Protein AF-A0A7C5VDE7-F1 (afdb_monomer_lite)

Sequence (131 aa):
GCDRCVVRFSLRAKAVSEVVTVYSRDLVRETGTEVVEPVSGDFPIVKLAPGQAIEMELYVRLGTGKKHAKWIPGIATLYDGPDGSRTLYFESFGFLPPARAVLEAAKIFEKRTGELERVLMEALGDAGKEA

pLDDT: mean 92.94, std 10.54, range [45.31, 98.62]

Structure (mmCIF, N/CA/C/O backbone):
data_AF-A0A7C5VDE7-F1
#
_entry.id   AF-A0A7C5VDE7-F1
#
loop_
_atom_site.group_PDB
_atom_site.id
_atom_site.type_symbol
_atom_site.label_atom_id
_atom_site.label_alt_id
_atom_site.label_comp_id
_atom_site.label_asym_id
_atom_site.label_entity_id
_atom_site.label_seq_id
_atom_site.pdbx_PDB_ins_code
_atom_site.Cartn_x
_atom_site.Cartn_y
_atom_site.Cartn_z
_atom_site.occupancy
_atom_site.B_iso_or_equiv
_atom_site.auth_seq_id
_atom_site.auth_comp_id
_atom_site.auth_asym_id
_atom_site.auth_atom_id
_atom_site.pdbx_PDB_model_num
ATOM 1 N N . GLY A 1 1 ? 3.795 20.786 4.457 1.00 55.28 1 GLY A N 1
ATOM 2 C CA . GLY A 1 1 ? 3.713 19.743 3.410 1.00 55.28 1 GLY A CA 1
ATOM 3 C C . GLY A 1 1 ? 2.867 20.275 2.272 1.00 55.28 1 GLY A C 1
ATOM 4 O O . GLY A 1 1 ? 2.166 21.244 2.497 1.00 55.28 1 GLY A O 1
ATOM 5 N N . CYS A 1 2 ? 2.951 19.709 1.068 1.00 71.50 2 CYS A N 1
ATOM 6 C CA . CYS A 1 2 ? 2.026 20.061 -0.015 1.00 71.50 2 CYS A CA 1
ATOM 7 C C . CYS A 1 2 ? 0.704 19.305 0.179 1.00 71.50 2 CYS A C 1
ATOM 9 O O . CYS A 1 2 ? 0.732 18.091 0.399 1.00 71.50 2 CYS A O 1
ATOM 11 N N . ASP A 1 3 ? -0.426 20.002 0.058 1.00 62.91 3 ASP A N 1
ATOM 12 C CA . ASP A 1 3 ? -1.770 19.460 0.320 1.00 62.91 3 ASP A CA 1
ATOM 13 C C . ASP A 1 3 ? -2.168 18.321 -0.629 1.00 62.91 3 ASP A C 1
ATOM 15 O O . ASP A 1 3 ? -3.024 17.504 -0.305 1.00 62.91 3 ASP A O 1
ATOM 19 N N . ARG A 1 4 ? -1.510 18.209 -1.792 1.00 69.38 4 ARG A N 1
ATOM 20 C CA . ARG A 1 4 ? -1.718 17.098 -2.738 1.00 69.38 4 ARG A CA 1
ATOM 21 C C . ARG A 1 4 ? -0.801 15.898 -2.502 1.00 69.38 4 ARG A C 1
ATOM 23 O O . ARG A 1 4 ? -0.947 14.882 -3.174 1.00 69.38 4 ARG A O 1
ATOM 30 N N . CYS A 1 5 ? 0.176 16.005 -1.604 1.00 82.81 5 CYS A N 1
ATOM 31 C CA . CYS A 1 5 ? 1.203 14.975 -1.421 1.00 82.81 5 CYS A CA 1
ATOM 32 C C . CYS A 1 5 ? 0.899 13.996 -0.284 1.00 82.81 5 CYS A C 1
ATOM 34 O O . CYS A 1 5 ? 1.611 12.996 -0.152 1.00 82.81 5 CYS A O 1
ATOM 36 N N . VAL A 1 6 ? -0.100 14.296 0.551 1.00 91.25 6 VAL A N 1
ATOM 37 C CA . VAL A 1 6 ? -0.413 13.519 1.749 1.00 91.25 6 VAL A CA 1
ATOM 38 C C . VAL A 1 6 ? -1.921 13.364 1.908 1.00 91.25 6 VAL A C 1
ATOM 40 O O . VAL A 1 6 ? -2.661 14.329 1.754 1.00 91.25 6 VAL A O 1
ATOM 43 N N . VAL A 1 7 ? -2.360 12.157 2.257 1.00 94.00 7 VAL A N 1
ATOM 44 C CA . VAL A 1 7 ? -3.710 11.895 2.780 1.00 94.00 7 VAL A CA 1
ATOM 45 C C . VAL A 1 7 ? -3.575 11.668 4.279 1.00 94.00 7 VAL A C 1
ATOM 47 O O . VAL A 1 7 ? -2.724 10.876 4.701 1.00 94.00 7 VAL A O 1
ATOM 50 N N . ARG A 1 8 ? -4.358 12.387 5.086 1.00 95.38 8 ARG A N 1
ATOM 51 C CA . ARG A 1 8 ? -4.308 12.273 6.547 1.00 95.38 8 ARG A CA 1
ATOM 52 C C . ARG A 1 8 ? -5.486 11.449 7.044 1.00 95.38 8 ARG A C 1
ATOM 54 O O . ARG A 1 8 ? -6.621 11.704 6.650 1.00 95.38 8 ARG A O 1
ATOM 61 N N . PHE A 1 9 ? -5.204 10.514 7.942 1.00 97.56 9 PHE A N 1
ATOM 62 C CA . PHE A 1 9 ? -6.216 9.780 8.695 1.00 97.56 9 PHE A CA 1
ATOM 63 C C . PHE A 1 9 ? -6.006 9.971 10.192 1.00 97.56 9 PHE A C 1
ATOM 65 O O . PHE A 1 9 ? -4.879 10.207 10.633 1.00 97.56 9 PHE A O 1
ATOM 72 N N . SER A 1 10 ? -7.068 9.812 10.967 1.00 98.00 10 SER A N 1
ATOM 73 C CA . SER A 1 10 ? -7.010 9.645 12.412 1.00 98.00 10 SER A CA 1
ATOM 74 C C . SER A 1 10 ? -7.608 8.296 12.812 1.00 98.00 10 SER A C 1
ATOM 76 O O . SER A 1 10 ? -8.458 7.739 12.119 1.00 98.00 10 SER A O 1
ATOM 78 N N . LEU A 1 11 ? -7.123 7.741 13.921 1.00 98.25 11 LEU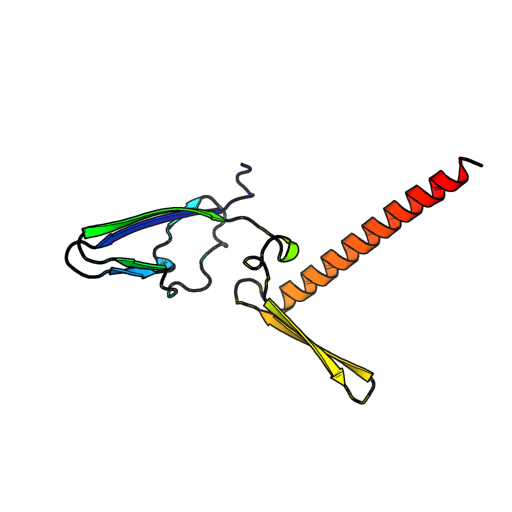 A N 1
ATOM 79 C CA . LEU A 1 11 ? -7.692 6.560 14.563 1.00 98.25 11 LEU A CA 1
ATOM 80 C C . LEU A 1 11 ? -7.862 6.871 16.041 1.00 98.25 11 LEU A C 1
ATOM 82 O O . LEU A 1 11 ? -6.875 7.152 16.723 1.00 98.25 11 LEU A O 1
ATOM 86 N N . ARG A 1 12 ? -9.102 6.825 16.528 1.00 98.25 12 ARG A N 1
ATOM 87 C CA . ARG A 1 12 ? -9.443 7.079 17.931 1.00 98.25 12 ARG A CA 1
ATOM 88 C C . ARG A 1 12 ? -10.412 6.006 18.401 1.00 98.25 12 ARG A C 1
ATOM 90 O O . ARG A 1 12 ? -11.527 5.926 17.897 1.00 98.25 12 ARG A O 1
ATOM 97 N N . ALA A 1 13 ? -10.000 5.197 19.369 1.00 98.06 13 ALA A N 1
ATOM 98 C CA . ALA A 1 13 ? -10.855 4.166 19.948 1.00 98.06 13 ALA A CA 1
ATOM 99 C C . ALA A 1 13 ? -10.531 3.945 21.428 1.00 98.06 13 ALA A C 1
ATOM 101 O O . ALA A 1 13 ? -9.387 4.095 21.859 1.00 98.06 13 ALA A O 1
ATOM 102 N N . LYS A 1 14 ? -11.544 3.570 22.213 1.00 98.19 14 LYS A N 1
ATOM 103 C CA . LYS A 1 14 ? -11.417 3.264 23.641 1.00 98.19 14 LYS A CA 1
ATOM 104 C C . LYS A 1 14 ? -12.311 2.087 24.009 1.00 98.19 14 LYS A C 1
ATOM 106 O O . LYS A 1 14 ? -13.491 2.080 23.673 1.00 98.19 14 LYS A O 1
ATOM 111 N N . ALA A 1 15 ? -11.755 1.130 24.741 1.00 98.38 15 ALA A N 1
ATOM 112 C CA . ALA A 1 15 ? -12.503 0.050 25.366 1.00 98.38 15 ALA A CA 1
ATOM 113 C C . ALA A 1 15 ? -12.950 0.488 26.768 1.00 98.38 15 ALA A C 1
ATOM 115 O O . ALA A 1 15 ? -12.123 0.864 27.600 1.00 98.38 15 ALA A O 1
ATOM 116 N N . VAL A 1 16 ? -14.260 0.474 27.031 1.00 96.06 16 VAL A N 1
ATOM 117 C CA . VAL A 1 16 ? -14.819 0.908 28.324 1.00 96.06 16 VAL A CA 1
ATOM 118 C C . VAL A 1 16 ? -14.984 -0.284 29.263 1.00 96.06 16 VAL A C 1
ATOM 120 O O . VAL A 1 16 ? -14.231 -0.402 30.223 1.00 96.06 16 VAL A O 1
ATOM 123 N N . SER A 1 17 ? -15.931 -1.175 28.972 1.00 95.31 17 SER A N 1
ATOM 124 C CA . SER A 1 17 ? -16.271 -2.333 29.813 1.00 95.31 17 SER A CA 1
ATOM 125 C C . SER A 1 17 ? -15.934 -3.680 29.176 1.00 95.31 17 SER A C 1
ATOM 127 O O . SER A 1 17 ? -15.788 -4.668 29.887 1.00 95.31 17 SER A O 1
ATOM 129 N N . GLU A 1 18 ? -15.786 -3.727 27.853 1.00 97.25 18 GLU A N 1
ATOM 130 C CA . GLU A 1 18 ? -15.540 -4.949 27.087 1.00 97.25 18 GLU A CA 1
ATOM 131 C C . GLU A 1 18 ? -14.297 -4.808 26.210 1.00 97.25 18 GLU A C 1
ATOM 133 O O . GLU A 1 18 ? -13.824 -3.699 25.946 1.00 97.25 18 GLU A O 1
ATOM 138 N N . VAL A 1 19 ? -13.759 -5.944 25.761 1.00 97.94 19 VAL A N 1
ATOM 139 C CA . VAL A 1 19 ? -12.645 -5.959 24.811 1.00 97.94 19 VAL A CA 1
ATOM 140 C C . VAL A 1 19 ? -13.133 -5.450 23.458 1.00 97.94 19 VAL A C 1
ATOM 142 O O . VAL A 1 19 ? -14.069 -6.003 22.885 1.00 97.94 19 VAL A O 1
ATOM 145 N N . VAL A 1 20 ? -12.453 -4.447 22.909 1.00 98.31 20 VAL A N 1
ATOM 146 C CA . VAL A 1 20 ? -12.747 -3.894 21.581 1.00 98.31 20 VAL A CA 1
ATOM 147 C C . VAL A 1 20 ? -11.616 -4.262 20.631 1.00 98.31 20 VAL A C 1
ATOM 149 O O . VAL A 1 20 ? -10.452 -3.984 20.907 1.00 98.31 20 VAL A O 1
ATOM 152 N N . THR A 1 21 ? -11.939 -4.882 19.496 1.00 98.44 21 THR A N 1
ATOM 153 C CA . THR A 1 21 ? -10.979 -5.003 18.389 1.00 98.44 21 THR A CA 1
AT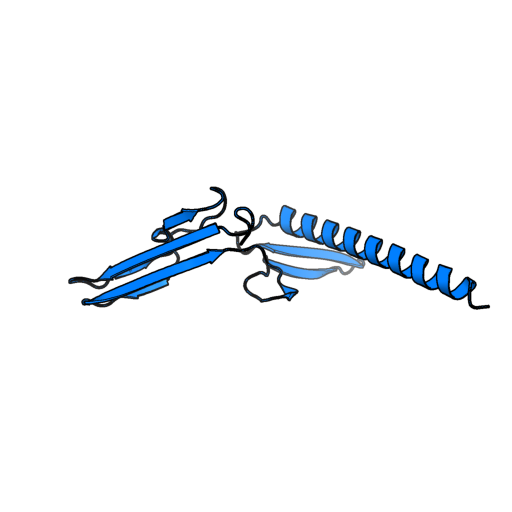OM 154 C C . THR A 1 21 ? -11.177 -3.814 17.464 1.00 98.44 21 THR A C 1
ATOM 156 O O . THR A 1 21 ? -12.267 -3.642 16.929 1.00 98.44 21 THR A O 1
ATOM 159 N N . VAL A 1 22 ? -10.133 -3.007 17.305 1.00 98.38 22 VAL A N 1
ATOM 160 C CA . VAL A 1 22 ? -10.092 -1.870 16.384 1.00 98.38 22 VAL A CA 1
ATOM 161 C C . VAL A 1 22 ? -9.635 -2.380 15.023 1.00 98.38 22 VAL A C 1
ATOM 163 O O . VAL A 1 22 ? -8.643 -3.111 14.939 1.00 98.38 22 VAL A O 1
ATOM 166 N N . TYR A 1 23 ? -10.345 -2.005 13.970 1.00 98.62 23 TYR A N 1
ATOM 167 C CA . TYR A 1 23 ? -10.134 -2.465 12.602 1.00 98.62 23 TYR A CA 1
ATOM 168 C C . TYR A 1 23 ? -9.748 -1.314 11.667 1.00 98.62 23 TYR A C 1
ATOM 170 O O . TYR A 1 23 ? -9.899 -0.139 11.990 1.00 98.62 23 TYR A O 1
ATOM 178 N N . SER A 1 24 ? -9.276 -1.645 10.466 1.00 97.50 24 SER A N 1
ATOM 179 C CA . SER A 1 24 ? -8.956 -0.666 9.421 1.00 97.50 24 SER A CA 1
ATOM 180 C C . SER A 1 24 ? -10.132 0.231 9.031 1.00 97.50 24 SER A C 1
ATOM 182 O O . SER A 1 24 ? -9.900 1.386 8.685 1.00 97.50 24 SER A O 1
ATOM 184 N N . ARG A 1 25 ? -11.378 -0.249 9.129 1.00 97.62 25 ARG A N 1
ATOM 185 C CA . ARG A 1 25 ? -12.590 0.571 8.920 1.00 97.62 25 ARG A CA 1
ATOM 186 C C . ARG A 1 25 ? -12.766 1.718 9.920 1.00 97.62 25 ARG A C 1
ATOM 188 O O . ARG A 1 25 ? -13.508 2.645 9.627 1.00 97.62 25 ARG A O 1
ATOM 195 N N . ASP A 1 26 ? -12.095 1.665 11.070 1.00 97.94 26 ASP A N 1
ATOM 196 C CA . ASP A 1 26 ? -12.195 2.699 12.106 1.00 97.94 26 ASP A CA 1
ATOM 197 C C . ASP A 1 26 ? -11.278 3.906 11.814 1.00 97.94 26 ASP A C 1
ATOM 199 O O . ASP A 1 26 ? -11.287 4.894 12.548 1.00 97.94 26 ASP A O 1
ATOM 203 N N . LEU A 1 27 ? -10.470 3.842 10.745 1.00 97.81 27 LEU A N 1
ATOM 204 C CA . LEU A 1 27 ? -9.671 4.967 10.261 1.00 97.81 27 LEU A CA 1
ATOM 205 C C . LEU A 1 27 ? -10.582 6.043 9.661 1.00 97.81 27 LEU A C 1
ATOM 207 O O . LEU A 1 27 ? -11.251 5.819 8.653 1.00 97.81 27 LEU A O 1
ATOM 211 N N . VAL A 1 28 ? -10.536 7.247 10.225 1.00 97.00 28 VAL A N 1
ATOM 212 C CA . VAL A 1 28 ? -11.293 8.403 9.737 1.00 97.00 28 VAL A CA 1
ATOM 213 C C . VAL A 1 28 ? -10.394 9.249 8.848 1.00 97.00 28 VAL A C 1
ATOM 215 O O . VAL A 1 28 ? -9.316 9.671 9.264 1.00 97.00 28 VAL A O 1
ATOM 218 N N . ARG A 1 29 ? -10.813 9.498 7.603 1.00 96.12 29 ARG A N 1
ATOM 219 C CA . ARG A 1 29 ? -10.096 10.414 6.710 1.00 96.12 29 ARG A CA 1
ATOM 220 C C . ARG A 1 29 ? -10.306 11.848 7.184 1.00 96.12 29 ARG A C 1
ATOM 222 O O . ARG A 1 29 ? -11.431 12.320 7.267 1.00 96.12 29 ARG A O 1
ATOM 229 N N . GLU A 1 30 ? -9.205 12.546 7.408 1.00 95.38 30 GLU A N 1
ATOM 230 C CA . GLU A 1 30 ? -9.196 13.944 7.836 1.00 95.38 30 GLU A CA 1
ATOM 231 C C . GLU A 1 30 ? -9.049 14.893 6.644 1.00 95.38 30 GLU A C 1
ATOM 233 O O . GLU A 1 30 ? -9.721 15.916 6.559 1.00 95.38 30 GLU A O 1
ATOM 238 N N . THR A 1 31 ? -8.130 14.578 5.725 1.00 93.19 31 THR A N 1
ATOM 239 C CA . THR A 1 31 ? -7.833 15.398 4.541 1.00 93.19 31 THR A CA 1
ATOM 240 C C . THR A 1 31 ? -7.305 14.540 3.391 1.00 93.19 31 THR A C 1
ATOM 242 O O . THR A 1 31 ? -6.763 13.454 3.609 1.00 93.19 31 THR A O 1
ATOM 245 N N . GLY A 1 32 ? -7.399 15.052 2.161 1.00 89.19 32 GLY A N 1
ATOM 246 C CA . GLY A 1 32 ? -6.829 14.432 0.963 1.00 89.19 32 GLY A CA 1
ATOM 247 C C . GLY A 1 32 ? -7.883 13.908 -0.012 1.00 89.19 32 GLY A C 1
ATOM 248 O O . GLY A 1 32 ? -9.046 14.288 0.044 1.00 89.19 32 GLY A O 1
ATOM 249 N N . THR A 1 33 ? -7.450 13.063 -0.947 1.00 87.62 33 THR A N 1
ATOM 250 C CA . THR A 1 33 ? -8.311 12.483 -1.992 1.00 87.62 33 THR A CA 1
ATOM 251 C C . THR A 1 33 ? -9.262 11.420 -1.445 1.00 87.62 33 THR A C 1
ATOM 253 O O . THR A 1 33 ? -8.919 10.693 -0.512 1.00 87.62 33 THR A O 1
ATOM 256 N N . GLU A 1 34 ? -10.425 11.276 -2.086 1.00 88.44 34 GLU A N 1
ATOM 257 C CA . GLU A 1 34 ? -11.414 10.263 -1.724 1.00 88.44 34 GLU A CA 1
ATOM 258 C C . GLU A 1 34 ? -11.065 8.839 -2.165 1.00 88.44 34 GLU A C 1
ATOM 260 O O . GLU A 1 34 ? -11.617 7.877 -1.642 1.00 88.44 34 GLU A O 1
ATOM 265 N N . VAL A 1 35 ? -10.100 8.702 -3.076 1.00 89.25 35 VAL A N 1
ATOM 266 C CA . VAL A 1 35 ? -9.719 7.419 -3.691 1.00 89.25 35 VAL A CA 1
ATOM 267 C C . VAL A 1 35 ? -8.772 6.597 -2.804 1.00 89.25 35 VAL A C 1
ATOM 269 O O . VAL A 1 35 ? -8.597 5.402 -3.013 1.00 89.25 35 VAL A O 1
ATOM 272 N N . VAL A 1 36 ? -8.107 7.224 -1.828 1.00 92.19 36 VAL A N 1
ATOM 273 C CA . VAL A 1 36 ? -7.169 6.528 -0.933 1.00 92.19 36 VAL A CA 1
ATOM 274 C C . VAL A 1 36 ? -7.921 6.066 0.302 1.00 92.19 36 VAL A C 1
ATOM 276 O O . VAL A 1 36 ? -8.319 6.894 1.117 1.00 92.19 36 VAL A O 1
ATOM 279 N N . GLU A 1 37 ? -8.080 4.759 0.454 1.00 92.56 37 GLU A N 1
ATOM 280 C CA . GLU A 1 37 ? -8.746 4.104 1.582 1.00 92.56 37 GLU A CA 1
ATOM 281 C C . GLU A 1 37 ? -8.119 2.721 1.850 1.00 92.56 37 GLU A C 1
ATOM 283 O O . GLU A 1 37 ? -7.349 2.226 1.017 1.00 92.56 37 GLU A O 1
ATOM 288 N N . PRO A 1 38 ? -8.373 2.093 3.014 1.00 93.94 38 PRO A N 1
ATOM 289 C CA . PRO A 1 38 ? -7.950 0.718 3.253 1.00 93.94 38 PRO A CA 1
ATOM 290 C C . PRO A 1 38 ? -8.554 -0.234 2.214 1.00 93.94 38 PRO A C 1
ATOM 292 O O . PRO A 1 38 ? -9.751 -0.193 1.962 1.00 93.94 38 PRO A O 1
ATOM 295 N N . VAL A 1 39 ? -7.746 -1.149 1.666 1.00 93.88 39 VAL A N 1
ATOM 296 C CA . VAL A 1 39 ? -8.218 -2.134 0.667 1.00 93.88 39 VAL A CA 1
ATOM 297 C C . VAL A 1 39 ? -9.328 -3.050 1.207 1.00 93.88 39 VAL A C 1
ATOM 299 O O . VAL A 1 39 ? -10.138 -3.569 0.450 1.00 93.88 39 VAL A O 1
ATOM 302 N N . SER A 1 40 ? -9.375 -3.239 2.527 1.00 94.94 40 SER A N 1
ATOM 303 C CA . SER A 1 40 ? -10.497 -3.846 3.236 1.00 94.94 40 SER A CA 1
ATOM 304 C C . SER A 1 40 ? -10.662 -3.174 4.597 1.00 94.94 40 SER A C 1
ATOM 306 O O . SER A 1 40 ? -9.686 -2.729 5.211 1.00 94.94 40 SER A O 1
ATOM 308 N N . GLY A 1 41 ? -11.904 -3.119 5.076 1.00 96.38 41 GLY A N 1
ATOM 309 C CA . GLY A 1 41 ? -12.254 -2.647 6.411 1.00 96.38 41 GLY A CA 1
ATOM 310 C C . GLY A 1 41 ? -12.021 -3.670 7.526 1.00 96.38 41 GLY A C 1
ATOM 311 O O . GLY A 1 41 ? -12.207 -3.321 8.688 1.00 96.38 41 GLY A O 1
ATOM 312 N N . ASP A 1 42 ? -11.631 -4.907 7.201 1.00 97.25 42 ASP A N 1
ATOM 313 C CA . ASP A 1 42 ? -11.594 -6.042 8.137 1.00 97.25 42 ASP A CA 1
ATOM 314 C C . ASP A 1 42 ? -10.207 -6.382 8.688 1.00 97.25 42 ASP A C 1
ATOM 316 O O . ASP A 1 42 ? -10.054 -7.372 9.403 1.00 97.25 42 ASP A O 1
ATOM 320 N N . PHE A 1 43 ? -9.187 -5.566 8.419 1.00 97.12 43 PHE A N 1
ATOM 321 C CA . PHE A 1 43 ? -7.868 -5.797 9.002 1.00 97.12 43 PHE A CA 1
ATOM 322 C C . PHE A 1 43 ? -7.862 -5.383 10.477 1.00 97.12 43 PHE A C 1
ATOM 324 O O . PHE A 1 43 ? -8.058 -4.200 10.764 1.00 97.12 43 PHE A O 1
ATOM 331 N N . PRO A 1 44 ? -7.625 -6.304 11.428 1.00 97.94 44 PRO A N 1
ATOM 332 C CA . PRO A 1 44 ? -7.507 -5.941 12.833 1.00 97.94 44 PRO A CA 1
ATOM 333 C C . PRO A 1 44 ? -6.207 -5.156 13.057 1.00 97.94 44 PRO A C 1
ATOM 335 O O . PRO A 1 44 ? -5.125 -5.616 12.694 1.00 97.94 44 PRO A O 1
ATOM 338 N N . ILE A 1 45 ? -6.311 -3.979 13.672 1.00 97.94 45 ILE A N 1
ATOM 339 C CA . ILE A 1 45 ? -5.169 -3.124 14.024 1.00 97.94 45 ILE A CA 1
ATOM 340 C C . ILE A 1 45 ? -4.679 -3.463 15.433 1.00 97.94 45 ILE A C 1
ATOM 342 O O . ILE A 1 45 ? -3.496 -3.721 15.642 1.00 97.94 45 ILE A O 1
ATOM 346 N N . VAL A 1 46 ? -5.587 -3.451 16.412 1.00 98.31 46 VAL A N 1
ATOM 347 C CA . VAL A 1 46 ? -5.258 -3.685 17.824 1.00 98.31 46 VAL A CA 1
ATOM 348 C C . VAL A 1 46 ? -6.475 -4.203 18.588 1.00 98.31 46 VAL A C 1
ATOM 350 O O . VAL A 1 46 ? -7.610 -3.837 18.288 1.00 98.31 46 VAL A O 1
ATOM 353 N N . LYS A 1 47 ? -6.244 -5.047 19.597 1.00 98.38 47 LYS A N 1
ATOM 354 C CA . LYS A 1 47 ? -7.257 -5.420 20.594 1.00 98.38 47 LYS A CA 1
ATOM 355 C C . LYS A 1 47 ? -7.023 -4.621 21.871 1.00 98.38 47 LYS A C 1
ATOM 357 O O . LYS A 1 47 ? -5.935 -4.683 22.434 1.00 98.38 47 LYS A O 1
ATOM 362 N N . LEU A 1 48 ? -8.041 -3.894 22.311 1.00 98.62 48 LEU A N 1
ATOM 363 C CA . LEU A 1 48 ? -8.031 -3.071 23.514 1.00 98.62 48 LEU A CA 1
ATOM 364 C C . LEU A 1 48 ? -8.802 -3.788 24.623 1.00 98.62 48 LEU A C 1
ATOM 366 O O . LEU A 1 48 ? -9.982 -4.094 24.458 1.00 98.62 48 LEU A O 1
ATOM 370 N N . ALA A 1 49 ? -8.144 -4.049 25.748 1.00 98.56 49 ALA A N 1
ATOM 371 C CA . ALA A 1 49 ? -8.796 -4.496 26.973 1.00 98.56 49 ALA A CA 1
ATOM 372 C C . ALA A 1 49 ? -9.561 -3.334 27.643 1.00 98.56 49 ALA A C 1
ATOM 374 O O . ALA A 1 49 ? -9.229 -2.171 27.393 1.00 98.56 49 ALA A O 1
ATOM 375 N N . PRO A 1 50 ? -10.548 -3.613 28.517 1.00 98.50 50 PRO A N 1
ATOM 376 C CA . PRO A 1 50 ? -11.276 -2.574 29.245 1.00 98.50 50 PRO A CA 1
ATOM 377 C C . PRO A 1 50 ? -10.338 -1.560 29.917 1.00 98.50 50 PRO A C 1
ATOM 379 O O . PRO A 1 50 ? -9.368 -1.931 30.576 1.00 98.50 50 PRO A O 1
ATOM 382 N N . GLY A 1 51 ? -10.611 -0.271 29.718 1.00 98.25 51 GLY A N 1
ATOM 383 C CA . GLY A 1 51 ? -9.786 0.840 30.196 1.00 98.25 51 GLY A CA 1
ATOM 384 C C . GLY A 1 51 ? -8.689 1.303 29.227 1.00 98.25 51 GLY A C 1
ATOM 385 O O . GLY A 1 51 ? -8.155 2.396 29.422 1.00 98.25 51 GLY A O 1
ATOM 386 N N . GLN A 1 52 ? -8.369 0.543 28.173 1.00 98.62 52 GLN A N 1
ATOM 387 C CA . GLN A 1 52 ? -7.358 0.928 27.181 1.00 98.62 52 GLN A CA 1
ATOM 388 C C . GLN A 1 52 ? -7.929 1.819 26.071 1.00 98.62 52 GLN A C 1
ATOM 390 O O . GLN A 1 52 ? -9.096 1.711 25.689 1.00 98.62 52 GLN A O 1
ATOM 395 N N . ALA A 1 53 ? -7.078 2.684 25.520 1.00 98.25 53 ALA A N 1
ATOM 396 C CA . ALA A 1 53 ? -7.406 3.563 24.404 1.00 98.25 53 ALA A CA 1
ATOM 397 C C . ALA A 1 53 ? -6.233 3.681 23.424 1.00 98.25 53 ALA A C 1
ATOM 399 O O . ALA A 1 53 ? -5.076 3.499 23.805 1.00 98.25 53 ALA A O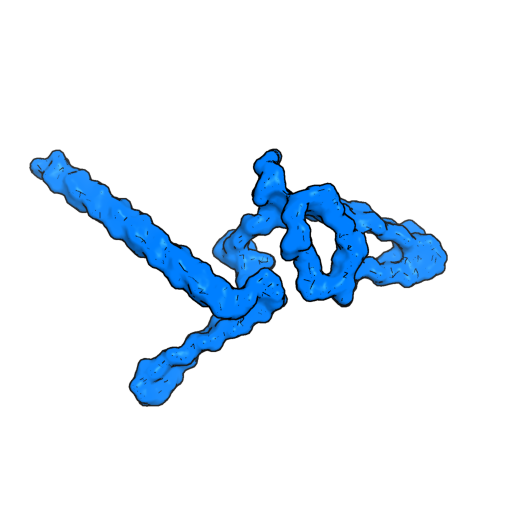 1
ATOM 400 N N . ILE A 1 54 ? -6.548 4.014 22.174 1.00 98.00 54 ILE A N 1
ATOM 401 C CA . ILE A 1 54 ? -5.594 4.346 21.118 1.00 98.00 54 ILE A CA 1
ATOM 402 C C . ILE A 1 54 ? -6.008 5.663 20.458 1.00 98.00 54 ILE A C 1
ATOM 404 O O . ILE A 1 54 ? -7.183 5.874 20.157 1.00 98.00 54 ILE A O 1
ATOM 408 N N . GLU A 1 55 ? -5.030 6.534 20.233 1.00 98.25 55 GLU A N 1
ATOM 409 C CA . GLU A 1 55 ? -5.173 7.769 19.468 1.00 98.25 55 GLU A CA 1
ATOM 410 C C . GLU A 1 55 ? -3.925 7.943 18.601 1.00 98.25 55 GLU A C 1
ATOM 412 O O . GLU A 1 55 ? -2.802 7.930 19.107 1.00 98.25 55 GLU A O 1
ATOM 417 N N . MET A 1 56 ? -4.106 8.052 17.285 1.00 97.38 56 MET A N 1
ATOM 418 C CA . MET A 1 56 ? -3.006 8.308 16.357 1.00 97.38 56 MET A CA 1
ATOM 419 C C . MET A 1 56 ? -3.455 9.080 15.122 1.00 97.38 56 MET A C 1
ATOM 421 O O . MET A 1 56 ? -4.594 8.964 14.672 1.00 97.38 56 MET A O 1
ATOM 425 N N . GLU A 1 57 ? -2.509 9.818 14.545 1.00 97.25 57 GLU A N 1
ATOM 426 C CA . GLU A 1 57 ? -2.626 10.430 13.225 1.00 97.25 57 GLU A CA 1
ATOM 427 C C . GLU A 1 57 ? -1.703 9.721 12.232 1.00 97.25 57 GLU A C 1
ATOM 429 O O . GLU A 1 57 ? -0.538 9.435 12.525 1.00 97.25 57 GLU A O 1
ATOM 434 N N . LEU A 1 58 ? -2.211 9.461 11.032 1.00 95.94 58 LEU A N 1
ATOM 435 C CA . LEU A 1 58 ? -1.491 8.784 9.965 1.00 95.94 58 LEU A 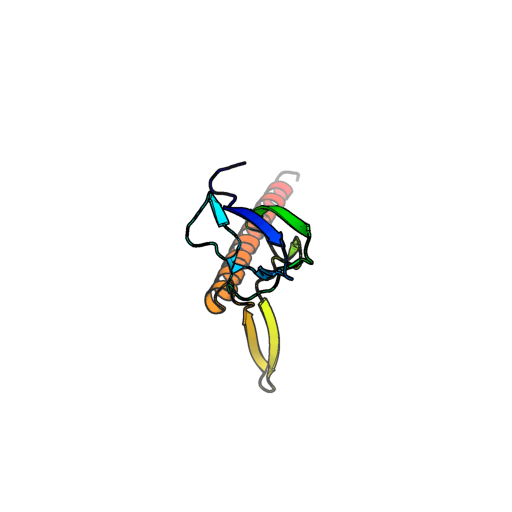CA 1
ATOM 436 C C . LEU A 1 58 ? -1.320 9.726 8.776 1.00 95.94 58 LEU A C 1
ATOM 438 O O . LEU A 1 58 ? -2.275 10.335 8.302 1.00 95.94 58 LEU A O 1
ATOM 442 N N . TYR A 1 59 ? -0.096 9.781 8.253 1.00 94.69 59 TYR A N 1
ATOM 443 C CA . TYR A 1 59 ? 0.277 10.587 7.092 1.00 94.69 59 TYR A CA 1
ATOM 444 C C . TYR A 1 59 ? 0.647 9.653 5.933 1.00 94.69 59 TYR A C 1
ATOM 446 O O . TYR A 1 59 ? 1.749 9.095 5.884 1.00 94.69 59 TYR A O 1
ATOM 454 N N . VAL A 1 60 ? -0.283 9.456 5.000 1.00 94.12 60 VAL A N 1
ATOM 455 C CA . VAL A 1 60 ? -0.136 8.532 3.868 1.00 94.12 60 VAL A CA 1
ATOM 456 C C . VAL A 1 60 ? 0.473 9.266 2.680 1.00 94.12 60 VAL A C 1
ATOM 458 O O . VAL A 1 60 ? -0.027 10.307 2.266 1.00 94.12 60 VAL A O 1
ATOM 461 N N . ARG A 1 61 ? 1.555 8.720 2.116 1.00 93.12 61 ARG A N 1
ATOM 462 C CA . ARG A 1 61 ? 2.288 9.311 0.985 1.00 93.12 61 ARG A CA 1
ATOM 463 C C . ARG A 1 61 ? 2.658 8.261 -0.053 1.00 93.12 61 ARG A C 1
ATOM 465 O O . ARG A 1 61 ? 2.933 7.111 0.303 1.00 93.12 61 ARG A O 1
ATOM 472 N N . LEU A 1 62 ? 2.767 8.695 -1.308 1.00 92.50 62 LEU A N 1
ATOM 473 C CA . LEU A 1 62 ? 3.353 7.883 -2.369 1.00 92.50 62 LEU A CA 1
ATOM 474 C C . LEU A 1 62 ? 4.810 7.540 -2.020 1.00 92.50 62 LEU A C 1
ATOM 476 O O . LEU A 1 62 ? 5.576 8.383 -1.544 1.00 92.50 62 LEU A O 1
ATOM 480 N N . GLY A 1 63 ? 5.190 6.291 -2.258 1.00 93.06 63 GLY A N 1
ATOM 481 C CA . GLY A 1 63 ? 6.543 5.801 -2.044 1.00 93.06 63 GLY A CA 1
ATOM 482 C C . GLY A 1 63 ? 6.914 4.739 -3.066 1.00 93.06 63 GLY A C 1
ATOM 483 O O . GLY A 1 63 ? 6.123 4.400 -3.940 1.00 93.06 63 GLY A O 1
ATOM 484 N N . THR A 1 64 ? 8.139 4.234 -2.966 1.00 94.94 64 THR A N 1
ATOM 485 C CA . THR A 1 64 ? 8.672 3.218 -3.877 1.00 94.94 64 THR A CA 1
ATOM 486 C C . THR A 1 64 ? 9.213 2.036 -3.086 1.00 94.94 64 THR A C 1
ATOM 488 O O . THR A 1 64 ? 9.783 2.219 -2.006 1.00 94.94 64 THR A O 1
ATOM 491 N N . GLY A 1 65 ? 9.087 0.826 -3.640 1.00 94.31 65 GLY A N 1
ATOM 492 C CA . GLY A 1 65 ? 9.614 -0.397 -3.022 1.00 94.31 65 GLY A CA 1
ATOM 493 C C . GLY A 1 65 ? 11.119 -0.334 -2.732 1.00 94.31 65 GLY A C 1
ATOM 494 O O . GLY A 1 65 ? 11.561 -0.833 -1.704 1.00 94.31 65 GLY A O 1
ATOM 495 N N . LYS A 1 66 ? 11.893 0.395 -3.556 1.00 95.31 66 LYS A N 1
ATOM 496 C CA . LYS A 1 66 ? 13.325 0.665 -3.311 1.00 95.31 66 LYS A CA 1
ATOM 497 C C . LYS A 1 66 ? 13.575 1.383 -1.977 1.00 95.31 66 LYS A C 1
ATOM 499 O O . LYS A 1 66 ? 14.632 1.211 -1.384 1.00 95.31 66 LYS A O 1
ATOM 504 N N . LYS A 1 67 ? 12.629 2.209 -1.516 1.00 96.56 67 LYS A N 1
ATOM 505 C CA . LYS A 1 67 ? 12.753 2.960 -0.260 1.00 96.56 67 LYS A CA 1
ATOM 506 C C . LYS A 1 67 ? 12.352 2.131 0.960 1.00 96.56 67 LYS A C 1
ATOM 508 O O . LYS A 1 67 ? 12.930 2.324 2.023 1.00 96.56 67 LYS A O 1
ATOM 513 N N . HIS A 1 68 ? 11.328 1.285 0.843 1.00 97.44 68 HIS A N 1
ATOM 514 C CA . HIS A 1 68 ? 10.867 0.422 1.933 1.00 97.44 68 HIS A CA 1
ATOM 515 C C . HIS A 1 68 ? 9.917 -0.666 1.415 1.00 97.44 68 HIS A C 1
ATOM 517 O O . HIS A 1 68 ? 9.081 -0.393 0.552 1.00 97.44 68 HIS A O 1
ATOM 523 N N . ALA A 1 69 ? 9.956 -1.852 2.033 1.00 96.00 69 ALA A N 1
ATOM 524 C CA . ALA A 1 69 ? 9.145 -3.009 1.640 1.00 96.00 69 ALA A CA 1
ATOM 525 C C . ALA A 1 69 ? 7.627 -2.734 1.620 1.00 96.00 69 ALA A C 1
ATOM 527 O O . ALA A 1 69 ? 6.931 -3.170 0.714 1.00 96.00 69 ALA A O 1
ATOM 528 N N . LYS A 1 70 ? 7.117 -1.918 2.554 1.00 94.88 70 LYS A N 1
ATOM 529 C CA . LYS A 1 70 ? 5.701 -1.479 2.604 1.00 94.88 70 LYS A CA 1
ATOM 530 C C . LYS A 1 70 ? 5.170 -0.765 1.346 1.00 94.88 70 LYS A C 1
ATOM 532 O O . LYS A 1 70 ? 3.972 -0.537 1.254 1.00 94.88 70 LYS A O 1
ATOM 537 N N . TRP A 1 71 ? 6.047 -0.347 0.430 1.00 96.12 71 TRP A N 1
ATOM 538 C CA . TRP A 1 71 ? 5.684 0.287 -0.845 1.00 96.12 71 TRP A CA 1
ATOM 539 C C . TRP A 1 71 ? 5.910 -0.632 -2.060 1.00 96.12 71 TRP A C 1
ATOM 541 O O . TRP A 1 71 ? 5.894 -0.156 -3.195 1.00 96.12 71 TRP A O 1
ATOM 551 N N . ILE A 1 72 ? 6.169 -1.927 -1.855 1.00 95.88 72 ILE A N 1
ATOM 552 C CA . ILE A 1 72 ? 6.241 -2.915 -2.939 1.00 95.88 72 ILE A CA 1
ATOM 553 C C . ILE A 1 72 ? 4.808 -3.260 -3.379 1.00 95.88 72 ILE A C 1
ATOM 555 O O . ILE A 1 72 ? 4.030 -3.676 -2.527 1.00 95.88 72 ILE A O 1
ATOM 559 N N . PRO A 1 73 ? 4.443 -3.107 -4.669 1.00 95.50 73 PRO A N 1
ATOM 560 C CA . PRO A 1 73 ? 3.058 -3.242 -5.135 1.00 95.50 73 PRO A CA 1
ATOM 561 C C . PRO A 1 73 ? 2.547 -4.685 -5.254 1.00 95.50 73 PRO A C 1
ATOM 563 O O . PRO A 1 73 ? 1.345 -4.896 -5.409 1.00 95.50 73 PRO A O 1
ATOM 566 N N . GLY A 1 74 ? 3.442 -5.669 -5.227 1.00 95.75 74 GLY A N 1
ATOM 567 C CA . GLY A 1 74 ? 3.108 -7.065 -5.464 1.00 95.75 74 GLY A CA 1
ATOM 568 C C . GLY A 1 74 ? 4.345 -7.944 -5.602 1.00 95.75 74 GLY A C 1
ATOM 569 O O . GLY A 1 74 ? 5.473 -7.483 -5.401 1.00 95.75 74 GLY A O 1
ATOM 570 N N . ILE A 1 75 ? 4.124 -9.201 -5.969 1.00 96.56 75 ILE A N 1
ATOM 571 C CA . ILE A 1 75 ? 5.165 -10.204 -6.207 1.00 96.56 75 ILE A CA 1
ATOM 572 C C . ILE A 1 75 ? 5.239 -10.474 -7.707 1.00 96.56 75 ILE A C 1
ATOM 574 O O . ILE A 1 75 ? 4.219 -10.538 -8.391 1.00 96.56 75 ILE A O 1
ATOM 578 N N . ALA A 1 76 ? 6.459 -10.620 -8.218 1.00 95.69 76 ALA A N 1
ATOM 579 C CA . ALA A 1 76 ? 6.717 -10.945 -9.611 1.00 95.69 76 ALA A CA 1
ATOM 580 C C . ALA A 1 76 ? 7.603 -12.189 -9.703 1.00 95.69 76 ALA A C 1
ATOM 582 O O . ALA A 1 76 ? 8.563 -12.330 -8.943 1.00 95.69 76 ALA A O 1
ATOM 583 N N . THR A 1 77 ? 7.309 -13.084 -10.640 1.00 96.81 77 THR A N 1
ATOM 584 C CA . THR A 1 77 ? 8.119 -14.280 -10.904 1.00 96.81 77 THR A CA 1
ATOM 585 C C . THR A 1 77 ? 8.220 -14.508 -12.404 1.00 96.81 77 THR A C 1
ATOM 587 O O . THR A 1 77 ? 7.225 -14.415 -13.120 1.00 96.81 77 THR A O 1
ATOM 590 N N . LEU A 1 78 ? 9.432 -14.778 -12.881 1.00 96.81 78 LEU A N 1
ATOM 591 C CA . LEU A 1 78 ? 9.725 -15.039 -14.284 1.00 96.81 78 LEU A CA 1
ATOM 592 C C . LEU A 1 78 ? 10.024 -16.528 -14.458 1.00 96.81 78 LEU A C 1
ATOM 594 O O . LEU A 1 78 ? 10.852 -17.070 -13.729 1.00 96.81 78 LEU A O 1
ATOM 598 N N . TYR A 1 79 ? 9.360 -17.162 -15.418 1.00 96.75 79 TYR A N 1
ATOM 599 C CA . TYR A 1 79 ? 9.581 -18.560 -15.777 1.00 96.75 79 TYR A CA 1
ATOM 600 C C . TYR A 1 79 ? 10.146 -18.643 -17.187 1.00 96.75 79 TYR A C 1
ATOM 602 O O . TYR A 1 79 ? 9.613 -18.003 -18.097 1.00 96.75 79 TYR A O 1
ATOM 610 N N . ASP A 1 80 ? 11.182 -19.457 -17.361 1.00 97.44 80 ASP A N 1
ATOM 611 C CA . ASP A 1 80 ? 11.724 -19.811 -18.669 1.00 97.44 80 ASP A CA 1
ATOM 612 C C . ASP A 1 80 ? 11.051 -21.100 -19.172 1.00 97.44 80 ASP A C 1
ATOM 614 O O . ASP A 1 80 ? 10.989 -22.112 -18.470 1.00 97.44 80 ASP A O 1
ATOM 618 N N . GLY A 1 81 ? 10.510 -21.041 -20.386 1.00 95.25 81 GLY A N 1
ATOM 619 C CA . GLY A 1 81 ? 9.915 -22.167 -21.093 1.00 95.25 81 GLY A CA 1
ATOM 620 C C . GLY A 1 81 ? 10.960 -22.982 -21.866 1.00 95.25 81 GLY A C 1
ATOM 621 O O . GLY A 1 81 ? 12.019 -22.462 -22.229 1.00 95.25 81 GLY A O 1
ATOM 622 N N . PRO A 1 82 ? 10.676 -24.263 -22.159 1.00 93.62 82 PRO A N 1
ATOM 623 C CA . PRO A 1 82 ? 11.605 -25.154 -22.863 1.00 93.62 82 PRO A CA 1
ATOM 624 C C . PRO A 1 82 ? 11.885 -24.738 -24.318 1.00 93.62 82 PRO A C 1
ATOM 626 O O . PRO A 1 82 ? 12.877 -25.162 -24.902 1.00 93.62 82 PRO A O 1
ATOM 629 N N . ASP A 1 83 ? 11.029 -23.903 -24.900 1.00 95.69 83 ASP A N 1
ATOM 630 C CA . ASP A 1 83 ? 11.136 -23.317 -26.239 1.00 95.69 83 ASP A CA 1
ATOM 631 C C . ASP A 1 83 ? 11.866 -21.958 -26.254 1.00 95.69 83 ASP A C 1
ATOM 633 O O . ASP A 1 83 ? 11.924 -21.292 -27.287 1.00 95.69 83 ASP A O 1
ATOM 637 N N . GLY A 1 84 ? 12.408 -21.521 -25.113 1.00 94.75 84 GLY A N 1
ATOM 638 C CA . GLY A 1 84 ? 13.006 -20.195 -24.949 1.00 94.75 84 GLY A CA 1
ATOM 639 C C . GLY A 1 84 ? 11.985 -19.079 -24.705 1.00 94.75 84 GLY A C 1
ATOM 640 O O . GLY A 1 84 ? 12.376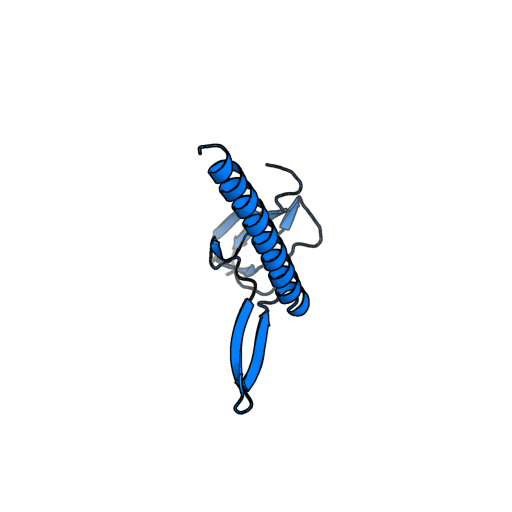 -17.913 -24.604 1.00 94.75 84 GLY A O 1
ATOM 641 N N . SER A 1 85 ? 10.692 -19.406 -24.585 1.00 96.50 85 SER A N 1
ATOM 642 C CA . SER A 1 85 ? 9.679 -18.444 -24.151 1.00 96.50 85 SER A CA 1
ATOM 643 C C . SER A 1 85 ? 9.911 -18.014 -22.701 1.00 96.50 85 SER A C 1
ATOM 645 O O . SER A 1 85 ? 10.528 -18.720 -21.905 1.00 96.50 85 SER A O 1
ATOM 647 N N . ARG A 1 86 ? 9.416 -16.827 -22.336 1.00 97.06 86 ARG A N 1
ATOM 648 C CA . ARG A 1 86 ? 9.453 -16.327 -20.958 1.00 97.06 86 ARG A CA 1
ATOM 649 C C . ARG A 1 86 ? 8.077 -15.868 -20.529 1.00 97.06 86 ARG A C 1
ATOM 651 O O . ARG A 1 86 ? 7.454 -15.066 -21.221 1.00 97.06 86 ARG A O 1
ATOM 658 N N . THR A 1 87 ? 7.633 -16.333 -19.368 1.00 96.44 87 THR A N 1
ATOM 659 C CA . THR A 1 87 ? 6.342 -15.947 -18.790 1.00 96.44 87 THR A CA 1
ATOM 660 C C . THR A 1 87 ? 6.559 -15.186 -17.491 1.00 96.44 87 THR A C 1
ATOM 662 O O . THR A 1 87 ? 7.125 -15.720 -16.539 1.00 96.44 87 THR A O 1
ATOM 665 N N . LEU A 1 88 ? 6.101 -13.934 -17.449 1.00 96.06 88 LEU A N 1
ATOM 666 C CA . LEU A 1 88 ? 6.073 -13.123 -16.235 1.00 96.06 88 LEU A CA 1
ATOM 667 C C . LEU A 1 88 ? 4.717 -13.283 -15.544 1.00 96.06 88 LEU A C 1
ATOM 669 O O . LEU A 1 88 ? 3.690 -12.892 -16.096 1.00 96.06 88 LEU A O 1
ATOM 673 N N . TYR A 1 89 ? 4.733 -13.784 -14.314 1.00 96.81 89 TYR A N 1
ATOM 674 C CA . TYR A 1 89 ? 3.585 -13.754 -13.415 1.00 96.81 89 TYR A CA 1
ATOM 675 C C . TYR A 1 89 ? 3.727 -12.572 -12.466 1.00 96.81 89 TYR A C 1
ATOM 677 O O . TYR A 1 89 ? 4.791 -12.363 -11.880 1.00 96.81 89 TYR A O 1
ATOM 685 N N . PHE A 1 90 ? 2.653 -11.801 -12.320 1.00 97.00 90 PHE A N 1
ATOM 686 C CA . PHE A 1 90 ? 2.578 -10.692 -11.378 1.00 97.00 90 PHE A CA 1
ATOM 687 C C . PHE A 1 90 ? 1.303 -10.807 -10.546 1.00 97.00 90 PHE A C 1
ATOM 689 O O . PHE A 1 90 ? 0.200 -10.826 -11.094 1.00 97.00 90 PHE A O 1
ATOM 696 N N . GLU A 1 91 ? 1.460 -10.823 -9.228 1.00 97.19 91 GLU A N 1
ATOM 697 C CA . GLU A 1 91 ? 0.364 -10.835 -8.265 1.00 97.19 91 GLU A CA 1
ATOM 698 C C . GLU A 1 91 ? 0.383 -9.538 -7.455 1.00 97.19 91 GLU A C 1
ATOM 700 O O . GLU A 1 91 ? 1.395 -9.177 -6.854 1.00 97.19 91 GLU A O 1
ATOM 705 N N . SER A 1 92 ? -0.737 -8.815 -7.450 1.00 96.75 92 SER A N 1
ATOM 706 C CA . SER A 1 92 ? -0.881 -7.576 -6.685 1.00 96.75 92 SER A CA 1
ATOM 707 C C . SER A 1 92 ? -1.298 -7.853 -5.245 1.00 96.75 92 SER A C 1
ATOM 709 O O . SER A 1 92 ? -2.125 -8.723 -4.996 1.00 96.75 92 SER A O 1
ATOM 711 N N . PHE A 1 93 ? -0.841 -7.016 -4.310 1.00 94.38 93 PHE A N 1
ATOM 712 C CA . PHE A 1 93 ? -1.352 -7.002 -2.932 1.00 94.38 93 PHE A CA 1
ATOM 713 C C . PHE A 1 93 ? -2.715 -6.302 -2.775 1.00 94.38 93 PHE A C 1
ATOM 715 O O . PHE A 1 93 ? -3.180 -6.085 -1.659 1.00 94.38 93 PHE A O 1
ATOM 722 N N . GLY A 1 94 ? -3.355 -5.912 -3.880 1.00 91.44 94 GLY A N 1
ATOM 723 C CA . GLY A 1 94 ? -4.727 -5.400 -3.919 1.00 91.44 94 GLY A CA 1
ATOM 724 C C . GLY A 1 94 ? -4.848 -3.876 -3.985 1.00 91.44 94 GLY A C 1
ATOM 725 O O . GLY A 1 94 ? -5.852 -3.372 -4.472 1.00 91.44 94 GLY A O 1
ATOM 726 N N . PHE A 1 95 ? -3.820 -3.120 -3.589 1.00 90.62 95 PHE A N 1
ATOM 727 C CA . PHE A 1 95 ? -3.860 -1.648 -3.620 1.00 90.62 95 PHE A CA 1
ATOM 728 C C . PHE A 1 95 ? -3.445 -1.024 -4.967 1.00 90.62 95 PHE A C 1
ATOM 730 O O . PHE A 1 95 ? -3.554 0.188 -5.146 1.00 90.62 95 PHE A O 1
ATOM 737 N N . LEU A 1 96 ? -2.946 -1.821 -5.918 1.00 92.75 96 LEU A N 1
ATOM 738 C CA . LEU A 1 96 ? -2.629 -1.377 -7.278 1.00 92.75 96 LEU A CA 1
ATOM 739 C C . LEU A 1 96 ? -2.988 -2.485 -8.278 1.00 92.75 96 LEU A C 1
ATOM 741 O O . LEU A 1 96 ? -2.417 -3.569 -8.175 1.00 92.75 96 LEU A O 1
ATOM 745 N N . PRO A 1 97 ? -3.877 -2.263 -9.262 1.00 94.62 97 PRO A N 1
ATOM 746 C CA . PRO A 1 97 ? -4.249 -3.311 -10.211 1.00 94.62 97 PRO A CA 1
ATOM 747 C C . PRO A 1 97 ? -3.031 -3.912 -10.948 1.00 94.62 97 PRO A C 1
ATOM 749 O O . PRO A 1 97 ? -2.166 -3.141 -11.377 1.00 94.62 97 PRO A O 1
ATOM 752 N N . PRO A 1 98 ? -2.962 -5.244 -11.164 1.00 96.50 98 PRO A N 1
ATOM 753 C CA . PRO A 1 98 ? -1.814 -5.914 -11.793 1.00 96.50 98 PRO A CA 1
ATOM 754 C C . PRO A 1 98 ? -1.364 -5.289 -13.119 1.00 96.50 98 PRO A C 1
ATOM 756 O O . PRO A 1 98 ? -0.204 -4.912 -13.274 1.00 96.50 98 PRO A O 1
ATOM 759 N N . ALA A 1 99 ? -2.300 -5.086 -14.051 1.00 96.25 99 ALA A N 1
ATOM 760 C CA . ALA A 1 99 ? -2.005 -4.486 -15.352 1.00 96.25 99 ALA A CA 1
ATOM 761 C C . ALA A 1 99 ? -1.436 -3.065 -15.218 1.00 96.25 99 ALA A C 1
ATOM 763 O O . ALA A 1 99 ? -0.508 -2.687 -15.934 1.00 96.25 99 ALA A O 1
ATOM 764 N N . ARG A 1 100 ? -1.949 -2.282 -14.257 1.00 96.06 100 ARG A N 1
ATOM 765 C CA . ARG A 1 100 ? -1.421 -0.947 -13.974 1.00 96.06 100 ARG A CA 1
ATOM 766 C C . ARG A 1 100 ? -0.009 -1.029 -13.402 1.00 96.06 100 ARG A C 1
ATOM 768 O O . ARG A 1 100 ? 0.836 -0.255 -13.832 1.00 96.06 100 ARG A O 1
ATOM 775 N N . ALA A 1 101 ? 0.263 -1.948 -12.478 1.00 95.94 101 ALA A N 1
ATOM 776 C CA . ALA A 1 101 ? 1.591 -2.112 -11.889 1.00 95.94 101 ALA A CA 1
ATOM 777 C C . ALA A 1 101 ? 2.661 -2.406 -12.956 1.00 95.94 101 ALA A C 1
ATOM 779 O O . ALA A 1 101 ? 3.698 -1.741 -12.983 1.00 95.94 101 ALA A O 1
ATOM 780 N N . VAL A 1 102 ? 2.375 -3.332 -13.877 1.00 95.62 102 VAL A N 1
ATOM 781 C CA . VAL A 1 102 ? 3.283 -3.679 -14.984 1.00 95.62 102 VAL A CA 1
ATOM 782 C C . VAL A 1 102 ? 3.460 -2.501 -15.949 1.00 95.62 102 VAL A C 1
ATOM 784 O O . VAL A 1 102 ? 4.586 -2.179 -16.328 1.00 95.62 102 VAL A O 1
ATOM 787 N N . LEU A 1 103 ? 2.374 -1.801 -16.294 1.00 97.38 103 LEU A N 1
ATOM 788 C CA . LEU A 1 103 ? 2.435 -0.622 -17.162 1.00 97.38 103 LEU A CA 1
ATOM 789 C C . LEU A 1 103 ? 3.291 0.502 -16.561 1.00 97.38 103 LEU A C 1
ATOM 791 O O . LEU A 1 103 ? 4.098 1.112 -17.259 1.00 97.38 103 LEU A O 1
ATOM 795 N N . GLU A 1 104 ? 3.133 0.789 -15.269 1.00 96.50 104 GLU A N 1
ATOM 796 C CA . GLU A 1 104 ? 3.935 1.823 -14.611 1.00 96.50 104 GLU A CA 1
ATOM 797 C C . GLU A 1 104 ? 5.404 1.414 -14.491 1.00 96.50 104 GLU A C 1
ATOM 799 O O . GLU A 1 104 ? 6.276 2.269 -14.636 1.00 96.50 104 GLU A O 1
ATOM 804 N N . ALA A 1 105 ? 5.698 0.124 -14.300 1.00 95.81 105 ALA A N 1
ATOM 805 C CA . ALA A 1 105 ? 7.070 -0.375 -14.336 1.00 95.81 105 ALA A CA 1
ATOM 806 C C . ALA A 1 105 ? 7.725 -0.124 -15.706 1.00 95.81 105 ALA A C 1
ATOM 808 O O . ALA A 1 105 ? 8.842 0.394 -15.753 1.00 95.81 105 ALA A O 1
ATOM 809 N N . ALA A 1 106 ? 7.014 -0.401 -16.805 1.00 96.88 106 ALA A N 1
ATOM 810 C CA . ALA A 1 106 ? 7.497 -0.136 -18.161 1.00 96.88 106 ALA A CA 1
ATOM 811 C C . ALA A 1 106 ? 7.761 1.362 -18.402 1.00 96.88 106 ALA A C 1
ATOM 813 O O . ALA A 1 106 ? 8.838 1.726 -18.869 1.00 96.88 106 ALA A O 1
ATOM 814 N N . LYS A 1 107 ? 6.839 2.245 -17.992 1.00 98.00 107 LYS A N 1
ATOM 815 C CA . LYS A 1 107 ? 7.024 3.706 -18.103 1.00 98.00 107 LYS A CA 1
ATOM 816 C C . LYS A 1 107 ? 8.205 4.220 -17.284 1.00 98.00 107 LYS A C 1
ATOM 818 O O . LYS A 1 107 ? 8.929 5.111 -17.720 1.00 98.00 107 LYS A O 1
ATOM 823 N N . ILE A 1 108 ? 8.395 3.690 -16.073 1.00 96.75 108 ILE A N 1
ATOM 824 C CA . ILE A 1 108 ? 9.542 4.050 -15.232 1.00 96.75 108 ILE A CA 1
ATOM 825 C C . ILE A 1 108 ? 10.839 3.602 -15.907 1.00 96.75 108 ILE A C 1
ATOM 827 O O . ILE A 1 108 ? 11.801 4.367 -15.906 1.00 96.75 108 ILE A O 1
ATOM 831 N N . PHE A 1 109 ? 10.866 2.399 -16.482 1.00 96.94 109 PHE A N 1
ATOM 832 C CA . PHE A 1 109 ? 12.021 1.898 -17.219 1.00 96.94 109 PHE A CA 1
ATOM 833 C C . PHE A 1 109 ? 12.347 2.785 -18.427 1.00 96.94 109 PHE A C 1
ATOM 835 O O . PHE A 1 109 ? 13.469 3.272 -18.522 1.00 96.94 109 PHE A O 1
ATOM 842 N N . GLU A 1 110 ? 11.364 3.078 -19.280 1.00 98.25 110 GLU A N 1
ATOM 843 C CA . GLU A 1 110 ? 11.517 3.962 -20.443 1.00 98.25 110 GLU A CA 1
ATOM 844 C C . GLU A 1 110 ? 12.069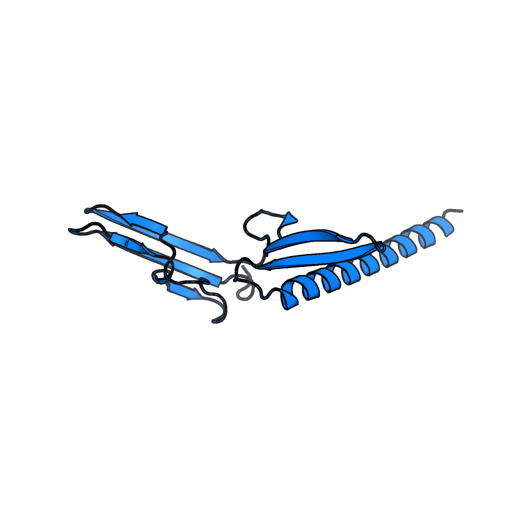 5.337 -20.042 1.00 98.25 110 GLU A C 1
ATOM 846 O O . GLU A 1 110 ? 13.079 5.791 -20.581 1.00 98.25 110 GLU A O 1
ATOM 851 N N . LYS A 1 111 ? 11.477 5.959 -19.014 1.00 97.88 111 LYS A N 1
ATOM 852 C CA . LYS A 1 111 ? 11.947 7.243 -18.484 1.00 97.88 111 LYS A CA 1
ATOM 853 C C . LYS A 1 111 ? 13.402 7.179 -18.013 1.00 97.88 111 LYS A C 1
ATOM 855 O O . LYS A 1 111 ? 14.173 8.090 -18.296 1.00 97.88 111 LYS A O 1
ATOM 860 N N . ARG A 1 112 ? 13.782 6.132 -17.272 1.00 97.38 112 ARG A N 1
ATOM 861 C CA . ARG A 1 112 ? 15.150 5.971 -16.746 1.00 97.38 112 ARG A CA 1
ATOM 862 C C . ARG A 1 112 ? 16.168 5.739 -17.854 1.00 97.38 112 ARG A C 1
ATOM 864 O O . ARG A 1 112 ? 17.264 6.282 -17.770 1.00 97.38 112 ARG A O 1
ATOM 871 N N . THR A 1 113 ? 15.805 4.969 -18.872 1.00 98.19 113 THR A N 1
ATOM 872 C CA . THR A 1 113 ? 16.661 4.730 -20.035 1.00 98.19 113 THR A CA 1
ATOM 873 C C . THR A 1 113 ? 16.864 6.014 -20.837 1.00 98.19 113 THR A C 1
ATOM 875 O O . THR A 1 113 ? 18.003 6.343 -21.149 1.00 98.19 113 THR A O 1
ATOM 878 N N . GLY A 1 114 ? 15.808 6.800 -21.074 1.00 97.81 114 GLY A N 1
ATOM 879 C CA . GLY A 1 114 ? 15.941 8.105 -21.734 1.00 97.81 114 GLY A CA 1
ATOM 880 C C . GLY A 1 114 ? 16.752 9.120 -20.914 1.00 97.81 114 GLY A C 1
ATOM 881 O O . GLY A 1 114 ? 17.565 9.862 -21.460 1.00 97.81 114 GLY A O 1
ATOM 882 N N . GLU A 1 115 ? 16.591 9.130 -19.583 1.00 97.62 115 GLU A N 1
ATOM 883 C CA . GLU A 1 115 ? 17.444 9.926 -18.686 1.00 97.62 115 GLU A CA 1
ATOM 884 C C . GLU A 1 115 ? 18.921 9.518 -18.800 1.00 97.62 115 GLU A C 1
ATOM 886 O O . GLU A 1 115 ? 19.787 10.391 -18.857 1.00 97.62 115 GLU A O 1
ATOM 891 N N . LEU A 1 116 ? 19.205 8.213 -18.847 1.00 97.44 116 LEU A N 1
ATOM 892 C CA . LEU A 1 116 ? 20.559 7.681 -18.991 1.00 97.44 116 LEU A CA 1
ATOM 893 C C . LEU A 1 116 ? 21.180 8.063 -20.339 1.00 97.44 116 LEU A C 1
ATOM 895 O O . LEU A 1 116 ? 22.317 8.525 -20.360 1.00 97.44 116 LEU A O 1
ATOM 899 N N . GLU A 1 117 ? 20.445 7.897 -21.439 1.00 97.12 117 GLU A N 1
ATOM 900 C CA . GLU A 1 117 ? 20.899 8.259 -22.786 1.00 97.12 117 GLU A CA 1
ATOM 901 C C . GLU A 1 117 ? 21.296 9.736 -22.858 1.00 97.12 117 GLU A C 1
ATOM 903 O O . GLU A 1 117 ? 22.398 10.060 -23.299 1.00 97.12 117 GLU A O 1
ATOM 908 N N . ARG A 1 118 ? 20.439 10.625 -22.341 1.00 96.75 118 ARG A N 1
ATOM 909 C CA . ARG A 1 118 ? 20.716 12.065 -22.304 1.00 96.75 118 ARG A CA 1
ATOM 910 C C . ARG A 1 118 ? 22.000 12.379 -21.536 1.00 96.75 118 ARG A C 1
ATOM 912 O O . ARG A 1 118 ? 22.855 13.093 -22.048 1.00 96.75 118 ARG A O 1
ATOM 919 N N . VAL A 1 119 ? 22.143 11.834 -20.326 1.00 97.00 119 VAL A N 1
ATOM 920 C CA . VAL A 1 119 ? 23.329 12.068 -19.482 1.00 97.00 119 VAL A CA 1
ATOM 921 C C . VAL A 1 119 ? 24.595 11.512 -20.140 1.00 97.00 119 VAL A C 1
ATOM 923 O O . VAL A 1 119 ? 25.654 12.130 -20.057 1.00 97.00 119 VAL A O 1
ATOM 926 N N . LEU A 1 120 ? 24.496 10.369 -20.822 1.00 96.31 120 LEU A N 1
ATOM 927 C CA . LEU A 1 120 ? 25.619 9.778 -21.543 1.00 96.31 120 LEU A CA 1
ATOM 928 C C . LEU A 1 120 ? 26.056 10.647 -22.732 1.00 96.31 120 LEU A C 1
ATOM 930 O O . LEU A 1 120 ? 27.252 10.860 -22.916 1.00 96.31 120 LEU A O 1
ATOM 934 N N . MET A 1 121 ? 25.108 11.175 -23.515 1.00 94.62 121 MET A N 1
ATOM 935 C CA . MET A 1 121 ? 25.411 12.079 -24.631 1.00 94.62 121 MET A CA 1
ATOM 936 C C . MET A 1 121 ? 26.051 13.389 -24.161 1.00 94.62 121 MET A C 1
ATOM 938 O O . MET A 1 121 ? 27.008 13.843 -24.783 1.00 94.62 121 MET A O 1
ATOM 942 N N . GLU A 1 122 ? 25.560 13.973 -23.063 1.00 95.44 122 GLU A N 1
ATOM 943 C CA . GLU A 1 122 ? 26.155 15.168 -22.446 1.00 95.44 122 GLU A CA 1
ATOM 944 C C . GLU A 1 122 ? 27.621 14.899 -22.047 1.00 95.44 122 GLU A C 1
ATOM 946 O O . GLU A 1 122 ? 28.518 15.631 -22.461 1.00 95.44 122 GLU A O 1
ATOM 951 N N . ALA A 1 123 ? 27.891 13.788 -21.352 1.00 94.56 123 ALA A N 1
ATOM 952 C CA . ALA A 1 123 ? 29.242 13.436 -20.907 1.00 94.56 123 ALA A CA 1
ATOM 953 C C . ALA A 1 123 ? 30.224 13.156 -22.064 1.00 94.56 123 ALA A C 1
ATOM 955 O O . ALA A 1 123 ? 31.388 13.551 -22.000 1.00 94.56 123 ALA A O 1
ATOM 956 N N . LEU A 1 124 ? 29.774 12.485 -23.131 1.00 93.12 124 LEU A N 1
ATOM 957 C CA . LEU A 1 124 ? 30.606 12.214 -24.312 1.00 93.12 124 LEU A CA 1
ATOM 958 C C . LEU A 1 124 ? 30.829 13.467 -25.170 1.00 93.12 124 LEU A C 1
ATOM 960 O O . LEU A 1 124 ? 31.903 13.636 -25.745 1.00 93.12 124 LEU A O 1
ATOM 964 N N . GLY A 1 125 ? 29.826 14.345 -25.256 1.00 81.12 125 GLY A N 1
ATOM 965 C CA . GLY A 1 125 ? 29.933 15.627 -25.950 1.00 81.12 125 GLY A CA 1
ATOM 966 C C . GLY A 1 125 ? 30.902 16.594 -25.268 1.00 81.12 125 GLY A C 1
ATOM 967 O O . GLY A 1 125 ? 31.578 17.361 -25.955 1.00 81.12 125 GLY A O 1
ATOM 968 N N . ASP A 1 126 ? 31.014 16.530 -23.941 1.00 60.50 126 ASP A N 1
ATOM 969 C CA . ASP A 1 126 ? 31.999 17.302 -23.180 1.00 60.50 126 ASP A CA 1
ATOM 970 C C . ASP A 1 126 ? 33.410 16.691 -23.258 1.00 60.50 126 ASP A C 1
ATOM 972 O O . ASP A 1 126 ? 34.382 17.434 -23.384 1.00 60.50 126 ASP A O 1
ATOM 976 N N . ALA A 1 127 ? 33.538 15.360 -23.347 1.00 57.66 127 ALA A N 1
ATOM 977 C CA . ALA A 1 127 ? 34.827 14.692 -23.577 1.00 57.66 127 ALA A CA 1
ATOM 978 C C . ALA A 1 127 ? 35.497 15.078 -24.916 1.00 57.66 127 ALA A C 1
ATOM 980 O O . ALA A 1 127 ? 36.714 14.986 -25.048 1.00 57.66 127 ALA A O 1
ATOM 981 N N . GLY A 1 128 ? 34.721 15.530 -25.909 1.00 55.00 128 GLY A N 1
ATOM 982 C CA . GLY A 1 128 ? 35.235 16.020 -27.194 1.00 55.00 128 GLY A CA 1
ATOM 983 C C . GLY A 1 128 ? 35.704 17.481 -27.200 1.00 55.00 128 GLY A C 1
ATOM 984 O O . GLY A 1 128 ? 36.233 17.925 -28.216 1.00 55.00 128 GLY A O 1
ATOM 985 N N . LYS A 1 129 ? 35.498 18.241 -26.114 1.00 53.88 129 LYS A N 1
ATOM 986 C CA . LYS A 1 129 ? 35.901 19.659 -25.999 1.00 53.88 129 LYS A CA 1
ATOM 987 C C . LYS A 1 129 ? 37.167 19.878 -25.167 1.00 53.88 129 LYS A C 1
ATOM 989 O O . LYS A 1 129 ? 37.688 20.989 -25.162 1.00 53.88 129 LYS A O 1
ATOM 994 N N . GLU A 1 130 ? 37.642 18.851 -24.466 1.00 51.72 130 GLU A N 1
ATOM 995 C CA . GLU A 1 130 ? 38.881 18.882 -23.673 1.00 51.72 130 GLU A CA 1
ATOM 996 C C . GLU A 1 130 ? 40.110 18.342 -24.440 1.00 51.72 130 GLU A C 1
ATOM 998 O O . GLU A 1 130 ? 41.173 18.173 -23.842 1.00 51.72 130 GLU A O 1
ATOM 1003 N N . ALA A 1 131 ? 39.980 18.091 -25.752 1.00 45.31 131 ALA A N 1
ATOM 1004 C CA . ALA A 1 131 ? 41.058 17.660 -26.651 1.00 45.31 131 ALA A CA 1
ATOM 1005 C C . ALA A 1 131 ? 41.455 18.752 -27.656 1.00 45.31 131 ALA A C 1
ATOM 1007 O O . ALA A 1 131 ? 40.544 19.437 -28.178 1.00 45.31 131 ALA A O 1
#

Secondary structure (DSSP, 8-state):
--TTS-EEEEEEEE-SSS-EEEEGGGPEEEES-TT---S-TT-EEEEEPTT-EEEEEEEE----TTT-GGG--EEEEEEE-TTS-EEEEEEE-SSS-HHHHHHHHHHHHHHHHHHHHHHHHHHHHHHTT--

Radius of gyration: 22.92 Å; chains: 1; bounding box: 57×45×57 Å

Foldseek 3Di:
DDQAFWWKWKAKDAAAAAKDFQWQLRIHTDGYDPLDGPLDRHHTDDIHGHPDIDIDMDIDGQDDCVVDVVNDQFDWDWDQDPVRDIDIDTDGPRSADRVRVVVVVVVVVVVVVVVVVVVVCVVVVVVVVVD